Protein AF-A0A957Q9U6-F1 (afdb_monomer_lite)

Sequence (127 aa):
MNTLINHTEQRPQRNKRGQFIKGNTISKRGGHARARALTPRRRRQIAKQGWRGLVAKQFGGDERAAKRWWGALGAYHYDQQLYGIGWLMRGVFPHPGTPTEFRARLYQSNLFDCLVREAVDEKVVRP

Foldseek 3Di:
DDDPPPPPPPPPQADPVRHGDPPRPVVVVVVVVVVVPDDPVVNVVVVVVVLQVCCCVLVVRPPVLVVVLVVLQVVQVVLVVCPPVDDPRDCPRPRCPGSNVNNVVVVVVVVVVVVVVVVVVVVVPDD

pLDDT: mean 78.4, std 16.07, range [36.16, 96.5]

Secondary structure (DSSP, 8-state):
------------SB-TTSPBPTT-HHHHHHHHHHHHHS-HHHHHHHHHHHHHHHHHHHHTT-HHHHHHHHHHHHHHHHHHHHTTS-TT-SS-S-----HHHHHHHHHHHHHHHHHHHHHHHHHHH--

Radius of gyration: 25.21 Å; chains: 1; bounding box: 51×79×62 Å

Structure (mmCIF, N/CA/C/O backbone):
data_AF-A0A957Q9U6-F1
#
_entry.id   AF-A0A957Q9U6-F1
#
loop_
_atom_site.group_PDB
_atom_site.id
_atom_site.type_symbol
_atom_site.label_atom_id
_atom_site.label_alt_id
_atom_site.label_comp_id
_atom_site.label_asym_id
_atom_site.label_entity_id
_atom_site.label_seq_id
_atom_site.pdbx_PDB_ins_code
_atom_site.Cartn_x
_atom_site.Cartn_y
_atom_site.Cartn_z
_atom_site.occupancy
_atom_site.B_iso_or_equiv
_atom_site.auth_seq_id
_atom_site.auth_comp_id
_atom_site.auth_asym_id
_atom_site.auth_atom_id
_atom_site.pdbx_PDB_model_num
ATOM 1 N N . MET A 1 1 ? -10.815 47.059 30.188 1.00 36.16 1 MET A N 1
ATOM 2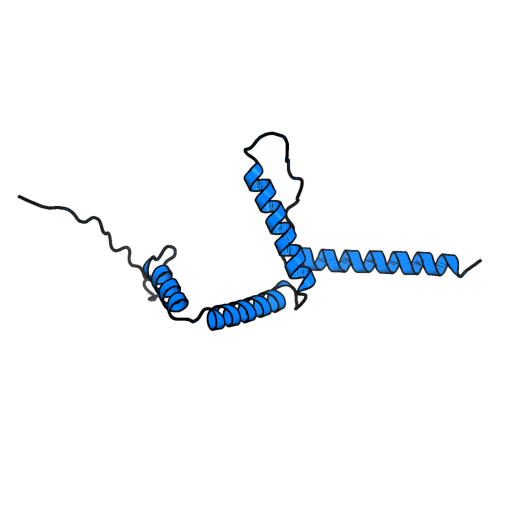 C CA . MET A 1 1 ? -11.907 46.509 29.355 1.00 36.16 1 MET A CA 1
ATOM 3 C C . MET A 1 1 ? -11.326 45.422 28.467 1.00 36.16 1 MET A C 1
ATOM 5 O O . MET A 1 1 ? -10.471 45.710 27.643 1.00 36.16 1 MET A O 1
ATOM 9 N N . ASN A 1 2 ? -11.710 44.175 28.743 1.00 40.84 2 ASN A N 1
ATOM 10 C CA . ASN A 1 2 ? -11.268 42.959 28.062 1.00 40.84 2 ASN A CA 1
ATOM 11 C C . ASN A 1 2 ? -12.049 42.754 26.762 1.00 40.84 2 ASN A C 1
ATOM 13 O O . ASN A 1 2 ? -13.274 42.712 26.814 1.00 40.84 2 ASN A O 1
ATOM 17 N N . THR A 1 3 ? -11.356 42.447 25.665 1.00 39.78 3 THR A N 1
ATOM 18 C CA . THR A 1 3 ? -11.924 41.575 24.624 1.00 39.78 3 THR A CA 1
ATOM 19 C C . THR A 1 3 ? -10.809 40.746 23.998 1.00 39.78 3 THR A C 1
ATOM 21 O O . THR A 1 3 ? -10.163 41.140 23.033 1.00 39.78 3 THR A O 1
ATOM 24 N N . LEU A 1 4 ? -10.565 39.581 24.601 1.00 42.88 4 LEU A N 1
ATOM 25 C CA . LEU A 1 4 ? -9.820 38.486 23.995 1.00 42.88 4 LEU A CA 1
ATOM 26 C C . LEU A 1 4 ? -10.663 37.957 22.831 1.00 42.88 4 LEU A C 1
ATOM 28 O O . LEU A 1 4 ? -11.634 37.227 23.036 1.00 42.88 4 LEU A O 1
ATOM 32 N N . ILE A 1 5 ? -10.323 38.359 21.609 1.00 45.03 5 ILE A N 1
ATOM 33 C CA . ILE A 1 5 ? -10.893 37.769 20.401 1.00 45.03 5 ILE A CA 1
ATOM 34 C C . ILE A 1 5 ? -10.313 36.358 20.298 1.00 45.03 5 ILE A C 1
ATOM 36 O O . ILE A 1 5 ? -9.200 36.143 19.821 1.00 45.03 5 ILE A O 1
ATOM 40 N N . ASN A 1 6 ? -11.067 35.381 20.798 1.00 43.44 6 ASN A N 1
ATOM 41 C CA . ASN A 1 6 ? -10.824 33.973 20.535 1.00 43.44 6 ASN A CA 1
ATOM 42 C C . ASN A 1 6 ? -10.989 33.744 19.025 1.00 43.44 6 ASN A C 1
ATOM 44 O O . ASN A 1 6 ? -12.082 33.432 18.556 1.00 43.44 6 ASN A O 1
ATOM 48 N N . HIS A 1 7 ? -9.906 33.888 18.258 1.00 40.09 7 HIS A N 1
ATOM 49 C CA . HIS A 1 7 ? -9.811 33.473 16.858 1.00 40.09 7 HIS A CA 1
ATOM 50 C C . HIS A 1 7 ? -9.860 31.940 16.759 1.00 40.09 7 HIS A C 1
ATOM 52 O O . HIS A 1 7 ? -8.909 31.266 16.380 1.00 40.09 7 HIS A O 1
ATOM 58 N N . THR A 1 8 ? -11.002 31.361 17.108 1.00 45.16 8 THR A N 1
ATOM 59 C CA . THR A 1 8 ? -11.425 30.068 16.582 1.00 45.16 8 THR A CA 1
ATOM 60 C C . THR A 1 8 ? -12.507 30.368 15.569 1.00 45.16 8 THR A C 1
ATOM 62 O O . THR A 1 8 ? -13.692 30.186 15.823 1.00 45.16 8 THR A O 1
ATOM 65 N N . GLU A 1 9 ? -12.091 30.861 14.399 1.00 43.88 9 GLU A N 1
ATOM 66 C CA . GLU A 1 9 ? -12.922 30.763 13.206 1.00 43.88 9 GLU A CA 1
ATOM 67 C C . GLU A 1 9 ? -13.328 29.294 13.074 1.00 43.88 9 GLU A C 1
ATOM 69 O O . GLU A 1 9 ? -12.531 28.427 12.694 1.00 43.88 9 GLU A O 1
ATOM 74 N N . GLN A 1 10 ? -14.568 28.988 13.450 1.00 52.38 10 GLN A N 1
ATOM 75 C CA . GLN A 1 10 ? -15.193 27.711 13.176 1.00 52.38 10 GLN A CA 1
ATOM 76 C C . GLN A 1 10 ? -15.370 27.629 11.662 1.00 52.38 10 GLN A C 1
ATOM 78 O O . GLN A 1 10 ? -16.451 27.872 11.132 1.00 52.38 10 GLN A O 1
ATOM 83 N N . ARG A 1 11 ? -14.293 27.302 10.934 1.00 55.88 11 ARG A N 1
ATOM 84 C CA . ARG A 1 11 ? -14.402 26.931 9.524 1.00 55.88 11 ARG A CA 1
ATOM 85 C C . ARG A 1 11 ? -15.471 25.848 9.459 1.00 55.88 11 ARG A C 1
ATOM 87 O O . ARG A 1 11 ? -15.318 24.855 10.185 1.00 55.88 11 ARG A O 1
ATOM 94 N N . PRO A 1 12 ? -16.535 26.017 8.656 1.00 63.06 12 PRO A N 1
ATOM 95 C CA . PRO A 1 12 ? -17.616 25.053 8.595 1.00 63.06 12 PRO A CA 1
ATOM 96 C C . PRO A 1 12 ? -17.010 23.703 8.231 1.00 63.06 12 PRO A C 1
ATOM 98 O O . PRO A 1 12 ? -16.543 23.469 7.122 1.00 63.06 12 PRO A O 1
ATOM 101 N N . GLN A 1 13 ? -16.962 22.807 9.216 1.00 73.50 13 GLN A N 1
ATOM 102 C CA . GLN A 1 13 ? -16.308 21.501 9.110 1.00 73.50 13 GLN A CA 1
ATOM 103 C C . GLN A 1 13 ? -17.051 20.585 8.119 1.00 73.50 13 GLN A C 1
ATOM 105 O O . GLN A 1 13 ? -16.591 19.487 7.791 1.00 73.50 13 GLN A O 1
ATOM 110 N N . ARG A 1 14 ? -18.202 21.042 7.621 1.00 79.75 14 ARG A N 1
ATOM 111 C CA . ARG A 1 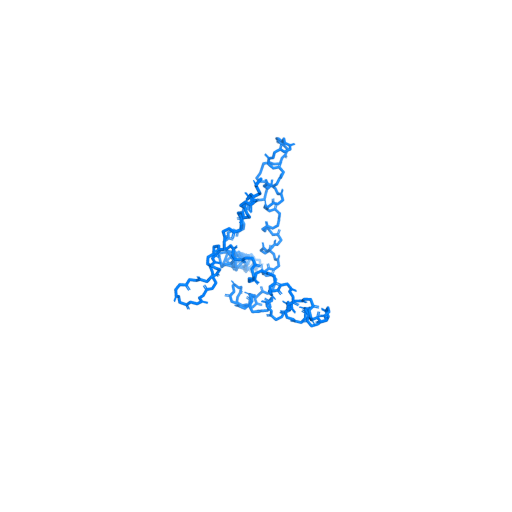14 ? -19.025 20.394 6.613 1.00 79.75 14 ARG A CA 1
ATOM 112 C C . ARG A 1 14 ? -19.353 21.373 5.487 1.00 79.75 14 ARG A C 1
ATOM 114 O O . ARG A 1 14 ? -19.519 22.563 5.728 1.00 79.75 14 ARG A O 1
ATOM 121 N N . ASN A 1 15 ? -19.455 20.867 4.264 1.00 84.00 15 ASN A N 1
ATOM 122 C CA . ASN A 1 15 ? -19.959 21.628 3.126 1.00 84.00 15 ASN A CA 1
ATOM 123 C C . ASN A 1 15 ? -21.493 21.775 3.204 1.00 84.00 15 ASN A C 1
ATOM 125 O O . ASN A 1 15 ? -22.148 21.161 4.047 1.00 84.00 15 ASN A O 1
ATOM 129 N N . LYS A 1 16 ? -22.080 22.540 2.274 1.00 82.88 16 LYS A N 1
ATOM 130 C CA . LYS A 1 16 ? -23.541 22.742 2.167 1.00 82.88 16 LYS A CA 1
ATOM 131 C C . LYS A 1 16 ? -24.342 21.439 1.986 1.00 82.88 16 LYS A C 1
ATOM 133 O O . LYS A 1 16 ? -25.543 21.429 2.201 1.00 82.88 16 LYS A O 1
ATOM 138 N N . ARG A 1 17 ? -23.680 20.340 1.608 1.00 81.56 17 ARG A N 1
ATOM 139 C CA . ARG A 1 17 ? -24.259 18.993 1.459 1.00 81.56 17 ARG A CA 1
ATOM 140 C C . ARG A 1 17 ? -24.073 18.124 2.714 1.00 81.56 17 ARG A C 1
ATOM 142 O O . ARG A 1 17 ? -24.293 16.921 2.664 1.00 81.56 17 ARG A O 1
ATOM 149 N N . GLY A 1 18 ? -23.589 18.694 3.821 1.00 81.44 18 GLY A N 1
ATOM 150 C CA . GLY A 1 18 ? -23.322 17.982 5.073 1.00 81.44 18 GLY A CA 1
ATOM 151 C C . GLY A 1 18 ? -22.070 17.096 5.060 1.00 81.44 18 GLY A C 1
ATOM 152 O O . GLY A 1 18 ? -21.775 16.443 6.062 1.00 81.44 18 GLY A O 1
ATOM 153 N N . GLN A 1 19 ? -21.296 17.073 3.975 1.00 81.50 19 GLN A N 1
ATOM 154 C CA . GLN A 1 19 ? -20.090 16.253 3.851 1.00 81.50 19 GLN A CA 1
ATOM 155 C C . GLN A 1 19 ? -18.901 16.945 4.504 1.00 81.50 19 GLN A C 1
ATOM 157 O O . GLN A 1 19 ? -18.785 18.166 4.460 1.00 81.50 19 GLN A O 1
ATOM 162 N N . PHE A 1 20 ? -17.982 16.176 5.077 1.00 83.94 20 PHE A N 1
ATOM 163 C CA . PHE A 1 20 ? -16.787 16.738 5.694 1.00 83.94 20 PHE A CA 1
ATOM 164 C C . PHE A 1 20 ? -15.853 17.384 4.664 1.00 83.94 20 PHE A C 1
ATOM 166 O O . PHE A 1 20 ? -15.552 16.789 3.631 1.00 83.94 20 PHE A O 1
ATOM 173 N N . ILE A 1 21 ? -15.373 18.593 4.961 1.00 85.94 21 ILE A N 1
ATOM 174 C CA . ILE A 1 21 ? -14.400 19.290 4.109 1.00 85.94 21 ILE A CA 1
ATOM 175 C C . ILE A 1 21 ? -12.985 18.715 4.285 1.00 85.94 21 ILE A C 1
ATOM 177 O O . ILE A 1 21 ? -12.637 18.172 5.338 1.00 85.94 21 ILE A O 1
ATOM 181 N N . LYS A 1 22 ? -12.138 18.853 3.258 1.00 77.44 22 LYS A N 1
ATOM 182 C CA . LYS A 1 22 ? -10.718 18.474 3.335 1.00 77.44 22 LYS A CA 1
ATOM 183 C C . LYS A 1 22 ? -10.029 19.278 4.447 1.00 77.44 22 LYS A C 1
ATOM 185 O O . LYS A 1 22 ? -10.237 20.480 4.561 1.00 77.44 22 LYS A O 1
ATOM 190 N N . GLY A 1 23 ? -9.224 18.610 5.275 1.00 76.94 23 GLY A N 1
ATOM 191 C CA . GLY A 1 23 ? -8.570 19.235 6.436 1.00 76.94 23 GLY A CA 1
ATOM 192 C C . GLY A 1 23 ? -9.434 19.305 7.703 1.00 76.94 23 GLY A C 1
ATOM 193 O O . GLY A 1 23 ? -9.011 19.895 8.693 1.00 76.94 23 GLY A O 1
ATOM 194 N N . AS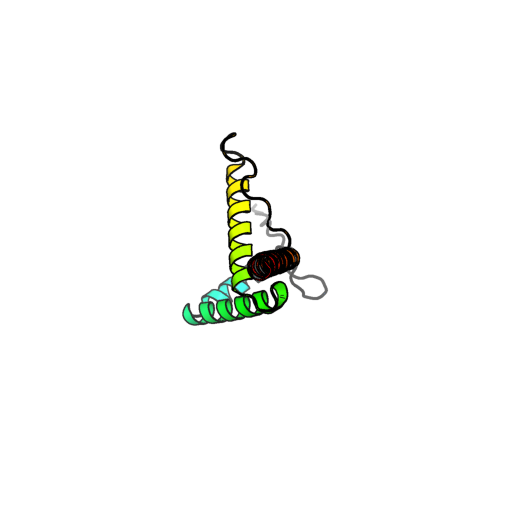N A 1 24 ? -10.617 18.683 7.710 1.00 78.81 24 ASN A N 1
ATOM 195 C CA . ASN A 1 24 ? -11.486 18.649 8.882 1.00 78.81 24 ASN A CA 1
ATOM 196 C C . ASN A 1 24 ? -10.867 17.852 10.052 1.00 78.81 24 ASN A C 1
ATOM 198 O O . ASN A 1 24 ? -10.592 16.649 9.961 1.00 78.81 24 ASN A O 1
ATOM 202 N N . THR A 1 25 ? -10.724 18.522 11.194 1.00 78.19 25 THR A N 1
ATOM 203 C CA . THR A 1 25 ? -10.133 17.969 12.419 1.00 78.19 25 THR A CA 1
ATOM 204 C C . THR A 1 25 ? -11.092 17.062 13.201 1.00 78.19 25 THR A C 1
ATOM 206 O O . THR A 1 25 ? -10.642 16.090 13.811 1.00 78.19 25 THR A O 1
ATOM 209 N N . ILE A 1 26 ? -12.405 17.303 13.140 1.00 79.69 26 ILE A N 1
ATOM 210 C CA . ILE A 1 26 ? -13.471 16.470 13.732 1.00 79.69 26 ILE A CA 1
ATOM 211 C C . ILE A 1 26 ? -13.482 15.072 13.108 1.00 79.69 26 ILE A C 1
ATOM 213 O O . ILE A 1 26 ? -13.512 14.074 13.825 1.00 79.69 26 ILE A O 1
ATOM 217 N N . SER A 1 27 ? -13.401 14.981 11.781 1.00 77.31 27 SER A N 1
ATOM 218 C CA . SER A 1 27 ? -13.379 13.697 11.064 1.00 77.31 27 SER A CA 1
ATOM 219 C C . SER A 1 27 ? -12.163 12.862 11.444 1.00 77.31 27 SER A C 1
ATOM 221 O O . SER A 1 27 ? -12.285 11.669 11.733 1.00 77.31 27 SER A O 1
ATOM 223 N N . LYS A 1 28 ? -10.995 13.515 11.512 1.00 79.31 28 LYS A N 1
ATOM 224 C CA . LYS A 1 28 ? -9.743 12.898 11.953 1.00 79.31 28 LYS A CA 1
ATOM 225 C C . LYS A 1 28 ? -9.859 12.385 13.392 1.00 79.31 28 LYS A C 1
ATOM 227 O O . LYS A 1 28 ? -9.594 11.210 13.645 1.00 79.31 28 LYS A O 1
ATOM 232 N N . ARG A 1 29 ? -10.312 13.230 14.328 1.00 82.12 29 ARG A N 1
ATOM 233 C CA . ARG A 1 29 ? -10.511 12.855 15.742 1.00 82.12 29 ARG A CA 1
ATOM 234 C C . ARG A 1 29 ? -11.509 11.707 15.897 1.00 82.12 29 ARG A C 1
ATOM 236 O O . ARG A 1 29 ? -11.205 10.739 16.588 1.00 82.12 29 ARG A O 1
ATOM 243 N N . GLY A 1 30 ? -12.647 11.763 15.208 1.00 82.62 30 GLY A N 1
ATOM 244 C CA . GLY A 1 30 ? -13.658 10.704 15.230 1.00 82.62 30 GLY A CA 1
ATOM 245 C C . GLY A 1 30 ? -13.141 9.374 14.675 1.00 82.62 30 GLY A C 1
ATOM 246 O O . GLY A 1 30 ? -13.435 8.317 15.229 1.00 82.62 30 GLY A O 1
ATOM 247 N N . GLY A 1 31 ? -12.315 9.410 13.625 1.00 82.88 31 GLY A N 1
ATOM 248 C CA . GLY A 1 31 ? -11.626 8.226 13.109 1.00 82.88 31 GLY A CA 1
ATOM 249 C C . GLY A 1 31 ? -10.688 7.596 14.142 1.00 82.88 31 GLY A C 1
ATOM 250 O O . GLY A 1 31 ? -10.763 6.391 14.388 1.00 82.88 31 GLY A O 1
ATOM 251 N N . HIS A 1 32 ? -9.860 8.409 14.805 1.00 83.25 32 HIS A N 1
ATOM 252 C CA . HIS A 1 32 ? -8.972 7.931 15.867 1.00 83.25 32 HIS A CA 1
ATOM 253 C C . HIS A 1 32 ? -9.738 7.376 17.070 1.00 83.25 32 HIS A C 1
ATOM 255 O O . HIS A 1 32 ? -9.355 6.333 17.593 1.00 83.25 32 HIS A O 1
ATOM 261 N N . ALA A 1 33 ? -10.826 8.027 17.488 1.00 86.19 33 ALA A N 1
ATOM 262 C CA . ALA A 1 33 ? -11.663 7.555 18.588 1.00 86.19 33 ALA A CA 1
ATOM 263 C C . ALA A 1 33 ? -12.263 6.173 18.285 1.00 86.19 33 ALA A C 1
ATOM 265 O O . ALA A 1 33 ? -12.112 5.249 19.082 1.00 86.19 33 ALA A O 1
ATOM 266 N N . ARG A 1 34 ? -12.836 5.986 17.087 1.00 84.31 34 ARG A N 1
ATOM 267 C CA . ARG A 1 34 ? -13.345 4.676 16.644 1.00 84.31 34 ARG A CA 1
ATOM 268 C C . ARG A 1 34 ? -12.246 3.618 16.599 1.00 84.31 34 ARG A C 1
ATOM 270 O O . ARG A 1 34 ? -12.460 2.501 17.049 1.00 84.31 34 ARG A O 1
ATOM 277 N N . ALA A 1 35 ? -11.055 3.960 16.110 1.00 85.75 35 ALA A N 1
ATOM 278 C CA . ALA A 1 35 ? -9.928 3.028 16.097 1.00 85.75 35 ALA A CA 1
ATOM 279 C C . ALA A 1 35 ? -9.427 2.672 17.512 1.00 85.75 35 ALA A C 1
ATOM 281 O O . ALA A 1 35 ? -8.981 1.545 17.736 1.00 85.75 35 ALA A O 1
ATOM 282 N N . ARG A 1 36 ? -9.496 3.607 18.471 1.00 87.94 36 ARG A N 1
ATOM 283 C CA . ARG A 1 36 ? -9.140 3.376 19.883 1.00 87.94 36 ARG A CA 1
ATOM 284 C C . ARG A 1 36 ? -10.149 2.484 20.601 1.00 87.94 36 ARG A C 1
ATOM 286 O O . ARG A 1 36 ? -9.723 1.655 21.393 1.00 87.94 36 ARG A O 1
ATOM 293 N N . ALA A 1 37 ? -11.436 2.606 20.276 1.00 92.44 37 ALA A N 1
ATOM 294 C CA . ALA A 1 37 ? -12.494 1.757 20.826 1.00 92.44 37 ALA A CA 1
ATOM 295 C C . ALA A 1 37 ? -12.365 0.277 20.411 1.00 92.44 37 ALA A C 1
ATOM 297 O O . ALA A 1 37 ? -12.932 -0.607 21.047 1.00 92.44 37 ALA A O 1
ATOM 298 N N . LEU A 1 38 ? -11.616 -0.015 19.344 1.00 92.44 38 LEU A N 1
ATOM 299 C CA . LEU A 1 38 ? -11.373 -1.378 18.886 1.00 92.44 38 LEU A CA 1
ATOM 300 C C . LEU A 1 38 ? -10.184 -2.013 19.608 1.00 92.44 38 LEU A C 1
ATOM 302 O O . LEU A 1 38 ? -9.106 -1.423 19.719 1.00 92.44 38 LEU A O 1
ATOM 306 N N . THR A 1 39 ? -10.339 -3.285 19.979 1.00 94.81 39 THR A N 1
ATOM 307 C CA . THR A 1 39 ? -9.229 -4.088 20.502 1.00 94.81 39 THR A CA 1
ATOM 308 C C . THR A 1 39 ? -8.110 -4.233 19.457 1.00 94.81 39 THR A C 1
ATOM 310 O O . THR A 1 39 ? -8.381 -4.246 18.246 1.00 94.81 39 THR A O 1
ATOM 313 N N . PRO A 1 40 ? -6.839 -4.412 19.873 1.00 91.94 40 PRO A N 1
ATOM 314 C CA . PRO A 1 40 ? -5.728 -4.647 18.946 1.00 91.94 40 PRO A CA 1
ATOM 315 C C . PRO A 1 40 ? -5.984 -5.805 17.970 1.00 91.94 40 PRO A C 1
ATOM 317 O O . PRO A 1 40 ? -5.689 -5.696 16.778 1.00 91.94 40 PRO A O 1
ATOM 320 N N . ARG A 1 41 ? -6.617 -6.889 18.445 1.00 93.81 41 ARG A N 1
ATOM 321 C CA . ARG A 1 41 ? -7.015 -8.035 17.613 1.00 93.81 41 ARG A CA 1
ATOM 322 C C . ARG A 1 41 ? -7.996 -7.624 16.5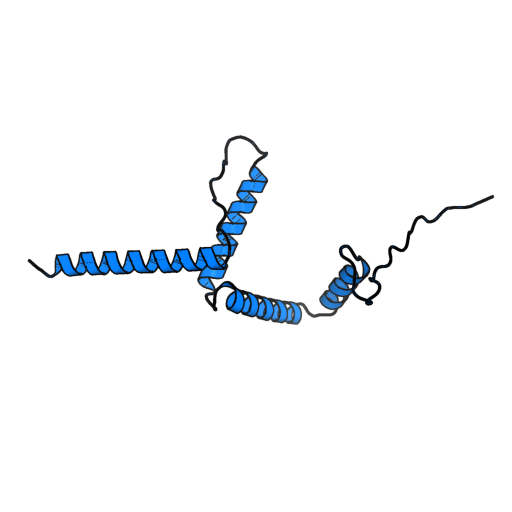17 1.00 93.81 41 ARG A C 1
ATOM 324 O O . ARG A 1 41 ? -7.801 -8.000 15.360 1.00 93.81 41 ARG A O 1
ATOM 331 N N . ARG A 1 42 ? -9.020 -6.831 16.850 1.00 93.75 42 ARG A N 1
ATOM 332 C CA . ARG A 1 42 ? -10.020 -6.379 15.874 1.00 93.75 42 ARG A CA 1
ATOM 333 C C . ARG A 1 42 ? -9.421 -5.415 14.853 1.00 93.75 42 ARG A C 1
ATOM 335 O O . ARG A 1 42 ? -9.685 -5.562 13.663 1.00 93.75 42 ARG A O 1
ATOM 342 N N . ARG A 1 43 ? -8.532 -4.512 15.282 1.00 91.62 43 ARG A N 1
ATOM 343 C CA . ARG A 1 43 ? -7.755 -3.660 14.365 1.00 91.62 43 ARG A CA 1
ATOM 344 C C . ARG A 1 43 ? -6.934 -4.485 13.376 1.00 91.62 43 ARG A C 1
ATOM 346 O O . ARG A 1 43 ? -6.973 -4.213 12.181 1.00 91.62 43 ARG A O 1
ATOM 353 N N . ARG A 1 44 ? -6.252 -5.535 13.850 1.00 92.44 44 ARG A N 1
ATOM 354 C CA . ARG A 1 44 ? -5.479 -6.443 12.987 1.00 92.44 44 ARG A CA 1
ATOM 355 C C . ARG A 1 44 ? -6.365 -7.168 11.972 1.00 92.44 44 ARG A C 1
ATOM 357 O O . ARG A 1 44 ? -5.952 -7.337 10.831 1.00 92.44 44 ARG A O 1
ATOM 364 N N . GLN A 1 45 ? -7.570 -7.589 12.359 1.00 95.19 45 GLN A N 1
ATOM 365 C CA . GLN A 1 45 ? -8.525 -8.213 11.433 1.00 95.19 45 GLN A CA 1
ATOM 366 C C . GLN A 1 45 ? -8.974 -7.246 10.334 1.00 95.19 45 GLN A C 1
ATOM 368 O O . GLN A 1 45 ? -8.936 -7.610 9.163 1.00 95.19 45 GLN A O 1
ATOM 373 N N . ILE A 1 46 ? -9.328 -6.012 10.698 1.00 92.31 46 ILE A N 1
ATOM 374 C CA . ILE A 1 46 ? -9.716 -4.975 9.732 1.00 92.31 46 ILE A CA 1
ATOM 375 C C . ILE A 1 46 ? -8.549 -4.656 8.795 1.00 92.31 46 ILE A C 1
ATOM 377 O O . ILE A 1 46 ? -8.736 -4.598 7.585 1.00 92.31 46 ILE A O 1
ATOM 381 N N . ALA A 1 47 ? -7.329 -4.531 9.326 1.00 92.81 47 ALA A N 1
ATOM 382 C CA . ALA A 1 47 ? -6.134 -4.327 8.510 1.00 92.81 47 ALA A CA 1
ATOM 383 C C . ALA A 1 47 ? -5.908 -5.486 7.524 1.00 92.81 47 ALA A C 1
ATOM 385 O O . ALA A 1 47 ? -5.642 -5.244 6.351 1.00 92.81 47 ALA A O 1
ATOM 386 N N . LYS A 1 48 ? -6.083 -6.742 7.962 1.00 95.88 48 LYS A N 1
ATOM 387 C CA . LYS A 1 48 ? -6.013 -7.919 7.077 1.00 95.88 48 LYS A CA 1
ATOM 388 C C . LYS A 1 48 ? -7.078 -7.879 5.976 1.00 95.88 48 LYS A C 1
ATOM 390 O O . LYS A 1 48 ? -6.772 -8.208 4.836 1.00 95.88 48 LYS A O 1
ATOM 395 N N . GLN A 1 49 ? -8.311 -7.490 6.301 1.00 95.62 49 GLN A N 1
ATOM 396 C CA . GLN A 1 49 ? -9.391 -7.358 5.317 1.00 95.62 49 GLN A CA 1
ATOM 397 C C . GLN A 1 49 ? -9.096 -6.246 4.306 1.00 95.62 49 GLN A C 1
ATOM 399 O O . GLN A 1 49 ? -9.198 -6.475 3.103 1.00 95.62 49 GLN A O 1
ATOM 404 N N . GLY A 1 50 ? -8.659 -5.077 4.783 1.00 95.62 50 GLY A N 1
ATOM 405 C CA . GLY A 1 50 ? -8.260 -3.959 3.930 1.00 95.62 50 GLY A CA 1
ATOM 406 C C . GLY A 1 50 ? -7.094 -4.319 3.010 1.00 95.62 50 GLY A C 1
ATOM 407 O O . GLY A 1 50 ? -7.155 -4.046 1.815 1.00 95.62 50 GLY A O 1
ATOM 408 N N . TRP A 1 51 ? -6.079 -5.008 3.540 1.00 95.19 51 TRP A N 1
ATOM 409 C CA . TRP A 1 51 ? -4.959 -5.527 2.755 1.00 95.19 51 TRP A CA 1
ATOM 410 C C . TRP A 1 51 ? -5.432 -6.460 1.639 1.00 95.19 51 TRP A C 1
ATOM 412 O O . TRP A 1 51 ? -5.114 -6.229 0.478 1.00 95.19 51 TRP A O 1
ATOM 422 N N . ARG A 1 52 ? -6.255 -7.465 1.963 1.00 96.50 52 ARG A N 1
ATOM 423 C CA . ARG A 1 52 ? -6.803 -8.400 0.967 1.00 96.50 52 ARG A CA 1
ATOM 424 C C . ARG A 1 52 ? -7.594 -7.683 -0.125 1.00 96.50 52 ARG A C 1
ATOM 426 O O . ARG A 1 52 ? -7.399 -7.982 -1.296 1.00 96.50 52 ARG A O 1
ATOM 433 N N . GLY A 1 53 ? -8.441 -6.720 0.244 1.00 96.44 53 GLY A N 1
ATOM 434 C CA . GLY A 1 53 ? -9.206 -5.928 -0.723 1.00 96.44 53 GLY A CA 1
ATOM 435 C C . GLY A 1 53 ? -8.314 -5.085 -1.639 1.00 96.44 53 GLY A C 1
ATOM 436 O O . GLY A 1 53 ? -8.547 -5.025 -2.844 1.00 96.44 53 GLY A O 1
ATOM 437 N N . LEU A 1 54 ? -7.255 -4.481 -1.091 1.00 94.06 54 LEU A N 1
ATOM 438 C CA . LEU A 1 54 ? -6.273 -3.724 -1.868 1.00 94.06 54 LEU A CA 1
ATOM 439 C C . LEU A 1 54 ? -5.517 -4.628 -2.846 1.00 94.06 54 LEU A C 1
ATOM 441 O O . LEU A 1 54 ? -5.406 -4.286 -4.021 1.00 94.06 54 LEU A O 1
ATOM 445 N N . VAL A 1 55 ? -5.038 -5.784 -2.378 1.00 95.00 55 VAL A N 1
ATOM 446 C CA . VAL A 1 55 ? -4.327 -6.768 -3.208 1.00 95.00 55 VAL A CA 1
ATOM 447 C C . VAL A 1 55 ? -5.229 -7.301 -4.319 1.00 95.00 55 VAL A C 1
ATOM 449 O O . VAL A 1 55 ? -4.814 -7.346 -5.474 1.00 95.00 55 VAL A O 1
ATOM 452 N N . ALA A 1 56 ? -6.484 -7.630 -4.011 1.00 94.31 56 ALA A N 1
ATOM 453 C CA . ALA A 1 56 ? -7.460 -8.048 -5.013 1.00 94.31 56 ALA A CA 1
ATOM 454 C C . ALA A 1 56 ? -7.678 -6.964 -6.080 1.00 94.31 56 ALA A C 1
ATOM 456 O O . ALA A 1 56 ? -7.604 -7.249 -7.271 1.00 94.31 56 ALA A O 1
ATOM 457 N N . LYS A 1 57 ? -7.876 -5.708 -5.662 1.00 92.06 57 LYS A N 1
ATOM 458 C CA . LYS A 1 57 ? -8.186 -4.599 -6.573 1.00 92.06 57 LYS A CA 1
ATOM 459 C C . LYS A 1 57 ? -7.006 -4.174 -7.451 1.00 92.06 57 LYS A C 1
ATOM 461 O O . LYS A 1 57 ? -7.198 -3.925 -8.632 1.00 92.06 57 LYS A O 1
ATOM 466 N N . GLN A 1 58 ? -5.819 -4.022 -6.868 1.00 91.50 58 GLN A N 1
ATOM 467 C CA . GLN A 1 58 ? -4.663 -3.414 -7.544 1.00 91.50 58 GLN A CA 1
ATOM 468 C C . GLN A 1 58 ? -3.707 -4.446 -8.141 1.00 91.50 58 GLN A C 1
ATOM 470 O O . GLN A 1 58 ? -3.026 -4.165 -9.121 1.00 91.50 58 GLN A O 1
ATOM 475 N N . PHE A 1 59 ? -3.662 -5.643 -7.553 1.00 90.81 59 PHE A N 1
ATOM 476 C CA . PHE A 1 59 ? -2.731 -6.697 -7.944 1.00 90.81 59 PHE A CA 1
ATOM 477 C C . PHE A 1 59 ? -3.449 -7.948 -8.472 1.00 90.81 59 PHE A C 1
ATOM 479 O O . PHE A 1 59 ? -2.797 -8.913 -8.858 1.00 90.81 59 PHE A O 1
ATOM 486 N N . GLY A 1 60 ? -4.787 -7.950 -8.549 1.00 88.38 60 GLY A N 1
ATOM 487 C CA . GLY A 1 60 ? -5.576 -9.112 -8.981 1.00 88.38 60 GLY A CA 1
ATOM 488 C C . GLY A 1 60 ? -5.454 -10.313 -8.049 1.00 88.38 60 GLY A C 1
ATOM 489 O O . GLY A 1 60 ? -5.588 -11.443 -8.497 1.00 88.38 60 GLY A O 1
ATOM 490 N N . GLY A 1 61 ? -5.150 -10.081 -6.771 1.00 90.88 61 GLY A N 1
ATOM 491 C CA . GLY A 1 61 ? -4.977 -11.146 -5.781 1.00 90.88 61 GLY A CA 1
ATOM 492 C C . GLY A 1 61 ? -3.528 -11.601 -5.580 1.00 90.88 61 GLY A C 1
ATOM 493 O O . GLY A 1 61 ? -3.267 -12.328 -4.624 1.00 90.88 61 GLY A O 1
ATOM 494 N N . ASP A 1 62 ? -2.575 -11.138 -6.396 1.00 91.81 62 ASP A N 1
ATOM 495 C CA . ASP A 1 62 ? -1.164 -11.507 -6.247 1.00 91.81 62 ASP A CA 1
ATOM 496 C C . ASP A 1 62 ? -0.500 -10.777 -5.065 1.00 91.81 62 ASP A C 1
ATOM 498 O O . ASP A 1 62 ? -0.008 -9.647 -5.161 1.00 91.81 62 ASP A O 1
ATOM 502 N N . GLU A 1 63 ? -0.477 -11.448 -3.913 1.00 93.50 63 GLU A N 1
ATOM 503 C CA . GLU A 1 63 ? 0.132 -10.919 -2.694 1.00 93.50 63 GLU A CA 1
ATOM 504 C C . GLU A 1 63 ? 1.664 -10.802 -2.796 1.00 93.50 63 GLU A C 1
ATOM 506 O O . GLU A 1 63 ? 2.259 -9.937 -2.145 1.00 93.50 63 GLU A O 1
ATOM 511 N N . ARG A 1 64 ? 2.323 -11.639 -3.611 1.00 91.81 64 ARG A N 1
ATOM 512 C CA . ARG A 1 64 ? 3.781 -11.579 -3.797 1.00 91.81 64 ARG A CA 1
ATOM 513 C C . ARG A 1 64 ? 4.155 -10.335 -4.595 1.00 91.81 64 ARG A C 1
ATOM 515 O O . ARG A 1 64 ? 5.040 -9.594 -4.163 1.00 91.81 64 ARG A O 1
ATOM 522 N N . ALA A 1 65 ? 3.449 -10.063 -5.694 1.00 90.75 65 ALA A N 1
ATOM 523 C CA . ALA A 1 65 ? 3.621 -8.834 -6.467 1.00 90.75 65 ALA A CA 1
ATOM 524 C C . ALA A 1 65 ? 3.363 -7.590 -5.606 1.00 90.75 65 ALA A C 1
ATOM 526 O O . ALA A 1 65 ? 4.168 -6.657 -5.624 1.00 90.75 65 ALA A O 1
ATOM 527 N N . ALA A 1 66 ? 2.311 -7.610 -4.779 1.00 94.06 66 ALA A N 1
ATOM 528 C CA . ALA A 1 66 ? 2.005 -6.511 -3.867 1.00 94.06 66 ALA A CA 1
ATOM 529 C C . ALA A 1 66 ? 3.151 -6.230 -2.881 1.00 94.06 66 ALA A C 1
ATOM 531 O O . ALA A 1 66 ? 3.582 -5.086 -2.744 1.00 94.06 66 ALA A O 1
ATOM 532 N N . LYS A 1 67 ? 3.687 -7.264 -2.216 1.00 94.75 67 LYS A N 1
ATOM 533 C CA . LYS A 1 67 ? 4.817 -7.112 -1.280 1.00 94.75 67 LYS A CA 1
ATOM 534 C C . LYS A 1 67 ? 6.070 -6.572 -1.969 1.00 94.75 67 LYS A C 1
ATOM 536 O O . LYS A 1 67 ? 6.712 -5.678 -1.423 1.00 94.75 67 LYS A O 1
ATOM 541 N N . ARG A 1 68 ? 6.394 -7.070 -3.168 1.00 93.81 68 ARG A N 1
ATOM 542 C CA . ARG A 1 68 ? 7.547 -6.587 -3.951 1.00 93.81 68 ARG A CA 1
ATOM 543 C C . ARG A 1 68 ? 7.385 -5.118 -4.344 1.00 93.81 68 ARG A C 1
ATOM 545 O O . ARG A 1 68 ? 8.337 -4.360 -4.193 1.00 93.81 68 ARG A O 1
ATOM 552 N N . TRP A 1 69 ? 6.190 -4.707 -4.773 1.00 95.25 69 TRP A N 1
ATOM 553 C CA . TRP A 1 69 ? 5.914 -3.312 -5.128 1.00 95.25 69 TRP A CA 1
ATOM 554 C C . TRP A 1 69 ? 6.080 -2.372 -3.931 1.00 95.25 69 TRP A C 1
ATOM 556 O O . TRP A 1 69 ? 6.785 -1.373 -4.033 1.00 95.25 69 TRP A O 1
ATOM 566 N N . TRP A 1 70 ? 5.497 -2.716 -2.776 1.00 94.81 70 TRP A N 1
ATOM 567 C CA . TRP A 1 70 ? 5.643 -1.909 -1.559 1.00 94.81 70 TRP A CA 1
ATOM 568 C C . TRP A 1 70 ? 7.091 -1.843 -1.065 1.00 94.81 70 TRP A C 1
ATOM 570 O O . TRP A 1 70 ? 7.522 -0.787 -0.610 1.00 94.81 70 TRP A O 1
ATOM 580 N N . GLY A 1 71 ? 7.852 -2.937 -1.185 1.00 94.75 71 GLY A N 1
ATOM 581 C CA . GLY A 1 71 ? 9.284 -2.948 -0.881 1.00 94.75 71 GLY A CA 1
ATOM 582 C C . GLY A 1 71 ? 10.080 -2.008 -1.789 1.00 94.75 71 GLY A C 1
ATOM 583 O O . GLY A 1 71 ? 10.845 -1.185 -1.293 1.00 94.75 71 GLY A O 1
ATOM 584 N N . ALA A 1 72 ? 9.845 -2.066 -3.103 1.00 93.44 72 ALA A N 1
ATOM 585 C CA . ALA A 1 72 ? 10.490 -1.178 -4.070 1.00 93.44 72 ALA A CA 1
ATOM 586 C C . ALA A 1 72 ? 10.104 0.296 -3.857 1.00 93.44 72 ALA A C 1
ATOM 588 O O . ALA A 1 72 ? 10.956 1.177 -3.934 1.00 93.44 72 ALA A O 1
ATOM 589 N N . LEU A 1 73 ? 8.839 0.567 -3.524 1.00 94.69 73 LEU A N 1
ATOM 590 C CA . LEU A 1 73 ? 8.371 1.920 -3.223 1.00 94.69 73 LEU A CA 1
ATOM 591 C C . LEU A 1 73 ? 9.007 2.462 -1.935 1.00 94.69 73 LEU A C 1
ATOM 593 O O . LEU A 1 73 ? 9.379 3.631 -1.873 1.00 94.69 73 LEU A O 1
ATOM 597 N N . GLY A 1 74 ? 9.151 1.608 -0.918 1.00 92.69 74 GLY A N 1
ATOM 598 C CA . GLY A 1 74 ? 9.856 1.942 0.317 1.00 92.69 74 GLY A CA 1
ATOM 599 C C . GLY A 1 74 ? 11.327 2.272 0.068 1.00 92.69 74 GLY A C 1
ATOM 600 O O . GLY A 1 74 ? 11.800 3.294 0.554 1.00 92.69 74 GLY A O 1
ATOM 601 N N . ALA A 1 75 ? 12.020 1.460 -0.738 1.00 90.38 75 ALA A N 1
ATOM 602 C CA . ALA A 1 75 ? 13.409 1.705 -1.124 1.00 90.38 75 ALA A CA 1
ATOM 603 C C . ALA A 1 75 ? 13.567 3.024 -1.899 1.00 90.38 75 ALA A C 1
ATOM 605 O O . ALA A 1 75 ? 14.434 3.823 -1.559 1.00 90.38 75 ALA A O 1
ATOM 606 N N . TYR A 1 76 ? 12.675 3.298 -2.860 1.00 90.56 76 TYR A N 1
ATOM 607 C CA . TYR A 1 76 ? 12.627 4.582 -3.565 1.00 90.56 76 TYR A CA 1
ATOM 608 C C . TYR A 1 76 ? 12.457 5.756 -2.593 1.00 90.56 76 TYR A C 1
ATOM 610 O O . TYR A 1 76 ? 13.220 6.712 -2.638 1.00 90.56 76 TYR A O 1
ATOM 618 N N . HIS A 1 77 ? 11.481 5.705 -1.681 1.00 89.75 77 HIS A N 1
ATOM 619 C CA . HIS A 1 77 ? 11.263 6.813 -0.746 1.00 89.75 77 HIS A CA 1
ATOM 620 C C . HIS A 1 77 ? 12.405 6.998 0.247 1.00 89.75 77 HIS A C 1
ATOM 622 O O . HIS A 1 77 ? 12.699 8.133 0.614 1.00 89.75 77 HIS A O 1
ATOM 628 N N . TYR A 1 78 ? 13.046 5.911 0.666 1.00 86.38 78 TYR A N 1
ATOM 629 C CA . TYR A 1 78 ? 14.240 5.979 1.496 1.00 86.38 78 TYR A CA 1
ATOM 630 C C . TYR A 1 78 ? 15.392 6.671 0.752 1.00 86.38 78 TYR A C 1
ATOM 632 O O . TYR A 1 78 ? 16.002 7.591 1.287 1.00 86.38 78 TYR A O 1
ATOM 640 N N . ASP A 1 79 ? 15.611 6.317 -0.517 1.00 84.38 79 ASP A N 1
ATOM 641 C CA . ASP A 1 79 ? 16.581 6.981 -1.399 1.00 84.38 79 ASP A CA 1
ATOM 642 C C . ASP A 1 79 ? 16.270 8.482 -1.561 1.00 84.38 79 ASP A C 1
ATOM 644 O O . ASP A 1 79 ? 17.144 9.333 -1.413 1.00 84.38 79 ASP A O 1
ATOM 648 N N . GLN A 1 80 ? 14.992 8.840 -1.742 1.00 83.56 80 GLN A N 1
ATOM 649 C CA . GLN A 1 80 ? 14.552 10.240 -1.814 1.00 83.56 80 GLN A CA 1
ATOM 650 C C . GLN A 1 80 ? 14.723 11.011 -0.493 1.00 83.56 80 GLN A C 1
ATOM 652 O O . GLN A 1 80 ? 14.947 12.218 -0.514 1.00 83.56 80 GLN A O 1
ATOM 657 N N . GLN A 1 81 ? 14.621 10.355 0.668 1.00 83.38 81 GLN A N 1
ATOM 658 C CA . GLN A 1 81 ? 14.891 10.998 1.962 1.00 83.38 81 GLN A CA 1
ATOM 659 C C . GLN A 1 81 ? 16.379 11.308 2.149 1.00 83.38 81 GLN A C 1
ATOM 661 O O . GLN A 1 81 ? 16.727 12.315 2.764 1.00 83.38 81 GLN A O 1
ATOM 666 N N . LEU A 1 82 ? 17.252 10.467 1.595 1.00 77.50 82 LEU A N 1
ATOM 667 C CA . LEU A 1 82 ? 18.703 10.639 1.650 1.00 77.50 82 LEU A CA 1
ATOM 668 C C . LEU A 1 82 ? 19.235 11.653 0.628 1.00 77.50 82 LEU A C 1
ATOM 670 O O . LEU A 1 82 ? 20.404 12.028 0.701 1.00 77.50 82 LEU A O 1
ATOM 674 N N . TYR A 1 83 ? 18.374 12.170 -0.254 1.00 68.06 83 TYR A N 1
ATOM 675 C CA . TYR A 1 83 ? 18.712 13.097 -1.341 1.00 68.06 83 TYR A CA 1
ATOM 676 C C . TYR A 1 83 ? 19.322 14.443 -0.877 1.00 68.06 83 TYR A C 1
ATOM 678 O O . TYR A 1 83 ? 19.753 15.244 -1.702 1.00 68.06 83 TYR A O 1
ATOM 686 N N . GLY A 1 84 ? 19.400 14.694 0.438 1.00 63.03 84 GLY A N 1
ATOM 687 C CA . GLY A 1 84 ? 20.059 15.857 1.048 1.00 63.03 84 GLY A CA 1
ATOM 688 C C . GLY A 1 84 ? 21.332 15.564 1.856 1.00 63.03 84 GLY A C 1
ATOM 689 O O . GLY A 1 84 ? 22.009 16.508 2.248 1.00 63.03 84 GLY A O 1
ATOM 690 N N . ILE A 1 85 ? 21.693 14.296 2.103 1.00 66.06 85 ILE A N 1
ATOM 691 C CA . ILE A 1 85 ? 22.832 13.908 2.974 1.00 66.06 85 ILE A CA 1
ATOM 692 C C . ILE A 1 85 ? 24.135 13.711 2.162 1.00 66.06 85 ILE A C 1
ATOM 694 O O . ILE A 1 85 ? 25.114 13.113 2.595 1.00 66.06 85 ILE A O 1
ATOM 698 N N . GLY A 1 86 ? 24.192 14.329 0.984 1.00 52.09 86 GLY A N 1
ATOM 699 C CA . GLY A 1 86 ? 25.374 14.362 0.132 1.00 52.09 86 GLY A CA 1
ATOM 700 C C . GLY A 1 86 ? 25.407 13.224 -0.885 1.00 52.09 86 GLY A C 1
ATOM 701 O O . GLY A 1 86 ? 24.985 12.111 -0.605 1.00 52.09 86 GLY A O 1
ATOM 702 N N . TRP A 1 87 ? 25.886 13.584 -2.078 1.00 56.19 87 TRP A N 1
ATOM 703 C CA . TRP A 1 87 ? 26.450 12.891 -3.251 1.00 56.19 87 TRP A CA 1
ATOM 704 C C . TRP A 1 87 ? 26.608 11.346 -3.316 1.00 56.19 87 TRP A C 1
ATOM 706 O O . TRP A 1 87 ? 26.933 10.847 -4.388 1.00 56.19 87 TRP A O 1
ATOM 716 N N . LEU A 1 88 ? 26.383 10.580 -2.248 1.00 56.59 88 LEU A N 1
ATOM 717 C CA . LEU A 1 88 ? 26.625 9.138 -2.124 1.00 56.59 88 LEU A CA 1
ATOM 718 C C . LEU A 1 88 ? 25.480 8.233 -2.607 1.00 56.59 88 LEU A C 1
ATOM 720 O O . LEU A 1 88 ? 25.746 7.097 -2.981 1.00 56.59 88 LEU A O 1
ATOM 724 N N . MET A 1 89 ? 24.228 8.698 -2.623 1.00 54.28 89 MET A N 1
ATOM 725 C CA . MET A 1 89 ? 23.074 7.890 -3.048 1.00 54.28 89 MET A CA 1
ATOM 726 C C . MET A 1 89 ? 22.225 8.697 -4.030 1.00 54.28 89 MET A C 1
ATOM 728 O O . MET A 1 89 ? 21.331 9.447 -3.645 1.00 54.28 89 MET A O 1
ATOM 732 N N . ARG A 1 90 ? 22.560 8.616 -5.321 1.00 57.72 90 ARG A N 1
ATOM 733 C CA . ARG A 1 90 ? 21.740 9.193 -6.393 1.00 57.72 90 ARG A CA 1
ATOM 734 C C . ARG A 1 90 ? 20.938 8.092 -7.067 1.00 57.72 90 ARG A C 1
ATOM 736 O O . ARG A 1 90 ? 21.499 7.330 -7.847 1.00 57.72 90 ARG A O 1
ATOM 743 N N . GLY A 1 91 ? 19.628 8.076 -6.826 1.00 68.31 91 GLY A N 1
ATOM 744 C CA . GLY A 1 91 ? 18.664 7.393 -7.690 1.00 68.31 91 GLY A CA 1
ATOM 745 C C . GLY A 1 91 ? 18.911 5.894 -7.836 1.00 68.31 91 GLY A C 1
ATOM 746 O O . GLY A 1 91 ? 18.645 5.345 -8.903 1.00 68.31 91 GLY A O 1
ATOM 747 N N . VAL A 1 92 ? 19.445 5.242 -6.797 1.00 79.88 92 VAL A N 1
ATOM 748 C CA . VAL A 1 92 ? 19.797 3.812 -6.838 1.00 79.88 92 VAL A CA 1
ATOM 749 C C . VAL A 1 92 ? 18.540 2.969 -7.029 1.00 79.88 92 VAL A C 1
ATOM 751 O O . VAL A 1 92 ? 18.546 1.958 -7.731 1.00 79.88 92 VAL A O 1
ATOM 754 N N . PHE A 1 93 ? 17.439 3.410 -6.425 1.00 83.81 93 PHE A N 1
ATOM 755 C CA . PHE A 1 93 ? 16.161 2.728 -6.501 1.00 83.81 93 PHE A CA 1
ATOM 756 C C . PHE A 1 93 ? 15.208 3.545 -7.370 1.00 83.81 93 PHE A C 1
ATOM 758 O O . PHE A 1 93 ? 14.745 4.591 -6.924 1.00 83.81 93 PHE A O 1
ATOM 765 N N . PRO A 1 94 ? 14.878 3.101 -8.596 1.00 86.31 94 PRO A N 1
ATOM 766 C CA . PRO A 1 94 ? 13.897 3.789 -9.421 1.00 86.31 94 PRO A CA 1
ATOM 767 C C . PRO A 1 94 ? 12.485 3.622 -8.848 1.00 86.31 94 PRO A C 1
ATOM 769 O O . PRO A 1 94 ? 12.158 2.611 -8.220 1.00 86.31 94 PRO A O 1
ATOM 772 N N . HIS A 1 95 ? 11.612 4.597 -9.112 1.00 90.56 95 HIS A N 1
ATOM 773 C CA . HIS A 1 95 ? 10.212 4.499 -8.709 1.00 90.56 95 HIS A CA 1
ATOM 774 C C . HIS A 1 95 ? 9.553 3.274 -9.379 1.00 90.56 95 HIS A C 1
ATOM 776 O O . HIS A 1 95 ? 9.623 3.128 -10.604 1.00 90.56 95 HIS A O 1
ATOM 782 N N . PRO A 1 96 ? 8.852 2.402 -8.628 1.00 90.69 96 PRO A N 1
ATOM 783 C CA . PRO A 1 96 ? 8.302 1.156 -9.170 1.00 90.69 96 PRO A CA 1
ATOM 784 C C . PRO A 1 96 ? 7.083 1.344 -10.090 1.00 90.69 96 PRO A C 1
ATOM 786 O O . PRO A 1 96 ? 6.516 0.360 -10.563 1.00 90.69 96 PRO A O 1
ATOM 789 N N . GLY A 1 97 ? 6.678 2.581 -10.376 1.00 91.94 97 GLY A N 1
ATOM 790 C CA . GLY A 1 97 ? 5.501 2.907 -11.188 1.00 91.94 97 GLY A CA 1
ATOM 791 C C . GLY A 1 97 ? 4.187 2.625 -10.460 1.00 91.94 97 GLY A C 1
ATOM 792 O O . GLY A 1 97 ? 4.160 2.442 -9.236 1.00 91.94 97 GLY A O 1
ATOM 793 N N . THR A 1 98 ? 3.080 2.592 -11.201 1.00 92.38 98 THR A N 1
ATOM 794 C CA . THR A 1 98 ? 1.780 2.252 -10.606 1.00 92.38 98 THR A CA 1
ATOM 795 C C . THR A 1 98 ? 1.713 0.759 -10.240 1.00 92.38 98 THR A C 1
ATOM 797 O O . THR A 1 98 ? 2.395 -0.062 -10.860 1.00 92.38 98 THR A O 1
ATOM 800 N N . PRO A 1 99 ? 0.878 0.353 -9.261 1.00 90.62 99 PRO A N 1
ATOM 801 C CA . PRO A 1 99 ? 0.675 -1.061 -8.928 1.00 90.62 99 PRO A CA 1
ATOM 802 C C . PRO A 1 99 ? 0.348 -1.946 -10.140 1.00 90.62 99 PRO A C 1
ATOM 804 O O . PRO A 1 99 ? 0.847 -3.065 -10.255 1.00 90.62 99 PRO A O 1
ATOM 807 N N . THR A 1 100 ? -0.462 -1.419 -11.065 1.00 86.19 100 THR A N 1
ATOM 808 C CA . THR A 1 100 ? -0.902 -2.141 -12.266 1.00 86.19 100 THR A CA 1
ATOM 809 C C . THR A 1 100 ? 0.243 -2.307 -13.267 1.00 86.19 100 THR A C 1
ATOM 811 O O . THR A 1 100 ? 0.460 -3.413 -13.759 1.00 86.19 100 THR A O 1
ATOM 814 N N . GLU A 1 101 ? 1.023 -1.251 -13.521 1.00 88.06 101 GLU A N 1
ATOM 815 C CA . GLU A 1 101 ? 2.211 -1.306 -14.391 1.00 88.06 101 GLU A CA 1
ATOM 816 C C . GLU A 1 101 ? 3.285 -2.241 -13.842 1.00 88.06 101 GLU A C 1
ATOM 818 O O . GLU A 1 101 ? 3.892 -3.013 -14.582 1.00 88.06 101 GLU A O 1
ATOM 823 N N . PHE A 1 102 ? 3.535 -2.183 -12.533 1.00 88.50 102 PHE A N 1
ATOM 824 C CA . PHE A 1 102 ? 4.507 -3.054 -11.885 1.00 88.50 102 PHE A CA 1
ATOM 825 C C . PHE A 1 102 ? 4.120 -4.523 -12.030 1.00 88.50 102 PHE A C 1
ATOM 827 O O . PHE A 1 102 ? 4.957 -5.363 -12.362 1.00 88.50 102 PHE A O 1
ATOM 834 N N . ARG A 1 103 ? 2.832 -4.825 -11.835 1.00 84.69 103 ARG A N 1
ATOM 835 C CA . ARG A 1 103 ? 2.291 -6.161 -12.060 1.00 84.69 103 ARG A CA 1
ATOM 836 C C . ARG A 1 103 ? 2.470 -6.598 -13.514 1.00 84.69 103 ARG A C 1
ATOM 838 O O . ARG A 1 103 ? 2.944 -7.702 -13.748 1.00 84.69 103 ARG A O 1
ATOM 845 N N . ALA A 1 104 ? 2.108 -5.748 -14.476 1.00 85.88 104 ALA A N 1
ATOM 846 C CA . ALA A 1 104 ? 2.241 -6.061 -15.898 1.00 85.88 104 ALA A CA 1
ATOM 847 C C . ALA A 1 104 ? 3.694 -6.396 -16.272 1.00 85.88 104 ALA A C 1
ATOM 849 O O . ALA A 1 104 ? 3.936 -7.430 -16.890 1.00 85.88 104 ALA A O 1
ATOM 850 N N . ARG A 1 105 ? 4.658 -5.589 -15.807 1.00 84.88 105 ARG A N 1
ATOM 851 C CA . ARG A 1 105 ? 6.091 -5.839 -16.022 1.00 84.88 105 ARG A CA 1
ATOM 852 C C . ARG A 1 105 ? 6.553 -7.161 -15.420 1.00 84.88 105 ARG A C 1
ATOM 854 O O . ARG A 1 105 ? 7.225 -7.918 -16.105 1.00 84.88 105 ARG A O 1
ATOM 861 N N . LEU A 1 106 ? 6.158 -7.471 -14.182 1.00 80.19 106 LEU A N 1
ATOM 862 C CA . LEU A 1 106 ? 6.515 -8.741 -13.537 1.00 80.19 106 LEU A CA 1
ATOM 863 C C . LEU A 1 106 ? 6.075 -9.963 -14.352 1.00 80.19 106 LEU A C 1
ATOM 865 O O . LEU A 1 106 ? 6.841 -10.912 -14.496 1.00 80.19 106 LEU A O 1
ATOM 869 N N . TYR A 1 107 ? 4.852 -9.945 -14.884 1.00 77.19 107 TYR A N 1
ATOM 870 C CA . TYR A 1 107 ? 4.351 -11.058 -15.692 1.00 77.19 107 TYR A CA 1
ATOM 871 C C . TYR A 1 107 ? 4.967 -11.097 -17.091 1.00 77.19 107 TYR A C 1
ATOM 873 O O . TYR A 1 107 ? 5.249 -12.186 -17.582 1.00 77.19 107 TYR A O 1
ATOM 881 N N . GLN A 1 108 ? 5.227 -9.942 -17.711 1.00 77.19 108 GLN A N 1
ATOM 882 C CA . GLN A 1 108 ? 5.956 -9.883 -18.981 1.00 77.19 108 GLN A CA 1
ATOM 883 C C . GLN A 1 108 ? 7.363 -10.473 -18.846 1.00 77.19 108 GLN A C 1
ATOM 885 O O . GLN A 1 108 ? 7.738 -11.311 -19.657 1.00 77.19 108 GLN A O 1
ATOM 890 N N . SER A 1 109 ? 8.116 -10.106 -17.804 1.00 66.81 109 SER A N 1
ATOM 891 C CA . SER A 1 109 ? 9.449 -10.671 -17.553 1.00 66.81 109 SER A CA 1
ATOM 892 C C . SER A 1 109 ? 9.408 -12.192 -17.391 1.00 66.81 109 SER A C 1
ATOM 894 O O . SER A 1 109 ? 10.182 -12.891 -18.033 1.00 66.81 109 SER A O 1
ATOM 896 N N . ASN A 1 110 ? 8.450 -12.714 -16.615 1.00 68.38 110 ASN A N 1
ATOM 897 C CA . ASN A 1 110 ? 8.303 -14.160 -16.427 1.00 68.38 110 ASN A CA 1
ATOM 898 C C . ASN A 1 110 ? 7.984 -14.908 -17.735 1.00 68.38 110 ASN A C 1
ATOM 900 O O . ASN A 1 110 ? 8.424 -16.042 -17.904 1.00 68.38 110 ASN A O 1
ATOM 904 N N . LEU A 1 111 ? 7.217 -14.300 -18.648 1.00 66.38 111 LEU A N 1
ATOM 905 C CA . LEU A 1 111 ? 6.922 -14.895 -19.955 1.00 66.38 111 LEU A CA 1
ATOM 906 C C . LEU A 1 111 ? 8.183 -14.995 -20.820 1.00 66.38 111 LEU A C 1
ATOM 908 O O . LEU A 1 111 ? 8.438 -16.052 -21.389 1.00 66.38 111 LEU A O 1
ATOM 912 N N . PHE A 1 112 ? 8.995 -13.935 -20.878 1.00 63.03 112 PHE A N 1
ATOM 913 C CA . PHE A 1 112 ? 10.258 -13.965 -21.622 1.00 63.03 112 PHE A CA 1
ATOM 914 C C . PHE A 1 112 ? 11.249 -14.974 -21.034 1.00 63.03 112 PHE A C 1
ATOM 916 O O . PHE A 1 112 ? 11.844 -15.738 -21.789 1.00 63.03 112 PHE A O 1
ATOM 923 N N . ASP A 1 113 ? 11.374 -15.041 -19.707 1.00 67.62 113 ASP A N 1
ATOM 924 C CA . ASP A 1 113 ? 12.251 -16.016 -19.049 1.00 67.62 113 ASP A CA 1
ATOM 925 C C . ASP A 1 113 ? 11.818 -17.467 -19.321 1.00 67.62 113 ASP A C 1
ATOM 927 O O . ASP A 1 113 ? 12.665 -18.348 -19.474 1.00 67.62 113 ASP A O 1
ATOM 931 N N . CYS A 1 114 ? 10.508 -17.728 -19.406 1.00 65.69 114 CYS A N 1
ATOM 932 C CA . CYS A 1 114 ? 9.983 -19.050 -19.756 1.00 65.69 114 CYS A CA 1
ATOM 933 C C . CYS A 1 114 ? 10.298 -19.412 -21.212 1.00 65.69 114 CYS A C 1
ATOM 935 O O . CYS A 1 114 ? 10.830 -20.486 -21.472 1.00 65.69 114 CYS A O 1
ATOM 937 N N . LEU A 1 115 ? 10.043 -18.487 -22.142 1.00 68.06 115 LEU A N 1
ATOM 938 C CA . LEU A 1 115 ? 10.286 -18.697 -23.571 1.00 68.06 115 LEU A CA 1
ATOM 939 C C . LEU A 1 115 ? 11.772 -18.913 -23.880 1.00 68.06 115 LEU A C 1
ATOM 941 O O . LEU A 1 115 ? 12.120 -19.748 -24.709 1.00 68.06 115 LEU A O 1
ATOM 945 N N . VAL A 1 116 ? 12.666 -18.186 -23.202 1.00 71.38 116 VAL A N 1
ATOM 946 C CA . VAL A 1 116 ? 14.115 -18.379 -23.361 1.00 71.38 116 VAL A CA 1
ATOM 947 C C . VAL A 1 116 ? 14.542 -19.758 -22.859 1.00 71.38 116 VAL A C 1
ATOM 949 O O . VAL A 1 116 ? 15.362 -20.400 -23.508 1.00 71.38 116 VAL A O 1
ATOM 952 N N . ARG A 1 117 ? 13.985 -20.242 -21.742 1.00 65.19 117 ARG A N 1
ATOM 953 C CA . ARG A 1 117 ? 14.283 -21.591 -21.230 1.00 65.19 117 ARG A CA 1
ATOM 954 C C . ARG A 1 117 ? 13.798 -22.684 -22.175 1.00 65.19 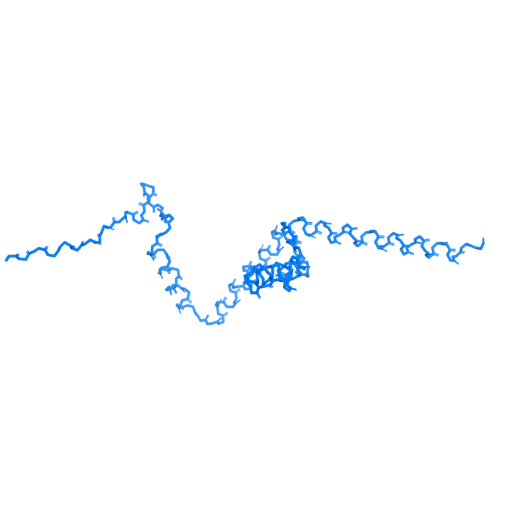117 ARG A C 1
ATOM 956 O O . ARG A 1 117 ? 14.586 -23.559 -22.503 1.00 65.19 117 ARG A O 1
ATOM 963 N N . GLU A 1 118 ? 12.571 -22.581 -22.680 1.00 69.44 118 GLU A N 1
ATOM 964 C CA . GLU A 1 118 ? 12.047 -23.522 -23.680 1.00 69.44 118 GLU A CA 1
ATOM 965 C C . GLU A 1 118 ? 12.905 -23.535 -24.954 1.00 69.44 118 GLU A C 1
ATOM 967 O O . GLU A 1 118 ? 13.248 -24.601 -25.455 1.00 69.44 118 GLU A O 1
ATOM 972 N N . ALA A 1 119 ? 1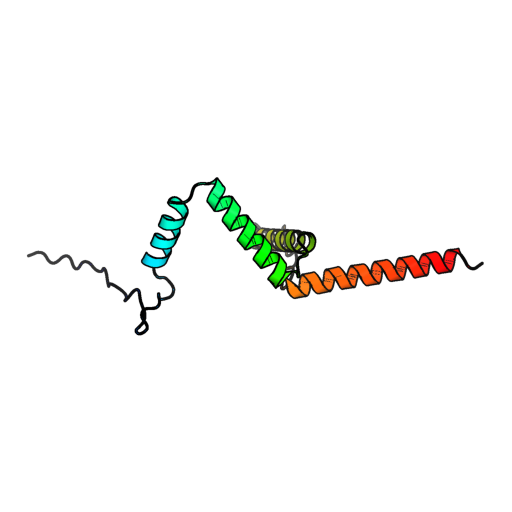3.334 -22.365 -25.439 1.00 68.94 119 ALA A N 1
ATOM 973 C CA . ALA A 1 119 ? 14.196 -22.266 -26.617 1.00 68.94 119 ALA A CA 1
ATOM 974 C C . ALA A 1 119 ? 15.616 -22.820 -26.389 1.00 68.94 119 ALA A C 1
ATOM 976 O O . ALA A 1 119 ? 16.258 -23.281 -27.335 1.00 68.94 119 ALA A O 1
ATOM 977 N N . VAL A 1 120 ? 16.134 -22.756 -25.159 1.00 70.62 120 VAL A N 1
ATOM 978 C CA . VAL A 1 120 ? 17.415 -23.378 -24.791 1.00 70.62 120 VAL A CA 1
ATOM 979 C C . VAL A 1 120 ? 17.259 -24.894 -24.705 1.00 70.62 120 VAL A C 1
ATOM 981 O O . VAL A 1 120 ? 18.072 -25.606 -25.287 1.00 70.62 120 VAL A O 1
ATOM 984 N N . ASP A 1 121 ? 16.196 -25.388 -24.071 1.00 67.81 121 ASP A N 1
ATOM 985 C CA . ASP A 1 121 ? 15.935 -26.824 -23.940 1.00 67.81 121 ASP A CA 1
ATOM 986 C C . ASP A 1 121 ? 15.649 -27.478 -25.306 1.00 67.81 121 ASP A C 1
ATOM 988 O O . ASP A 1 121 ? 16.153 -28.564 -25.593 1.00 67.81 121 ASP A O 1
ATOM 992 N N . GLU A 1 122 ? 14.940 -26.796 -26.211 1.00 63.44 122 GLU A N 1
ATOM 993 C CA . GLU A 1 122 ? 14.690 -27.296 -27.570 1.00 63.44 122 GLU A CA 1
ATOM 994 C C . GLU A 1 122 ? 15.980 -27.412 -28.404 1.00 63.44 122 GLU A C 1
ATOM 996 O O . GLU A 1 122 ? 16.134 -28.348 -29.192 1.00 63.44 122 GLU A O 1
ATOM 1001 N N . LYS A 1 123 ? 16.945 -26.505 -28.198 1.00 58.69 123 LYS A N 1
ATOM 1002 C CA . LYS A 1 123 ? 18.263 -26.561 -28.855 1.00 58.69 123 LYS A CA 1
ATOM 1003 C C . LYS A 1 123 ? 19.200 -27.617 -28.267 1.00 58.69 123 LYS A C 1
ATOM 1005 O O . LYS A 1 123 ? 20.157 -27.988 -28.934 1.00 58.69 123 LYS A O 1
ATOM 1010 N N . VAL A 1 124 ? 18.947 -28.098 -27.051 1.00 58.28 124 VAL A N 1
ATOM 1011 C CA . VAL A 1 124 ? 19.729 -29.177 -26.419 1.00 58.28 124 VAL A CA 1
ATOM 1012 C C . VAL A 1 124 ? 19.240 -30.565 -26.863 1.00 58.28 124 VAL A C 1
ATOM 1014 O O . VAL A 1 124 ? 20.002 -31.527 -26.812 1.00 58.28 124 VAL A O 1
ATOM 1017 N N . VAL A 1 125 ? 17.996 -30.684 -27.343 1.00 55.03 125 VAL A N 1
ATOM 1018 C CA . VAL A 1 125 ? 17.378 -31.970 -27.729 1.00 55.03 125 VAL A CA 1
ATOM 1019 C C . VAL A 1 125 ? 17.494 -32.287 -29.230 1.00 55.03 125 VAL A C 1
ATOM 1021 O O . VAL A 1 125 ? 17.324 -33.444 -29.616 1.00 55.03 125 VAL A O 1
ATOM 1024 N N . ARG A 1 126 ? 17.826 -31.319 -30.095 1.00 48.19 126 ARG A N 1
ATOM 1025 C CA . ARG A 1 126 ? 18.096 -31.587 -31.521 1.00 48.19 126 ARG A CA 1
ATOM 1026 C C . ARG A 1 126 ? 19.608 -31.551 -31.811 1.00 48.19 126 ARG A C 1
ATOM 1028 O O . ARG A 1 126 ? 20.176 -30.465 -31.701 1.00 48.19 126 ARG A O 1
ATOM 1035 N N . PRO A 1 127 ? 20.244 -32.693 -32.150 1.00 49.38 127 PRO A N 1
ATOM 1036 C CA . PRO A 1 127 ? 21.625 -32.731 -32.637 1.00 49.38 127 PRO A CA 1
ATOM 1037 C C . PRO A 1 127 ? 21.772 -32.110 -34.032 1.00 49.38 127 PRO A C 1
ATOM 1039 O O . PRO A 1 127 ? 20.784 -32.130 -34.805 1.00 49.38 127 PRO A O 1
#